Protein AF-A0A3C1DTM1-F1 (afdb_monomer_lite)

Structure (mmCIF, N/CA/C/O backbone):
data_AF-A0A3C1DTM1-F1
#
_entry.id   AF-A0A3C1DTM1-F1
#
loop_
_atom_site.group_PDB
_atom_sit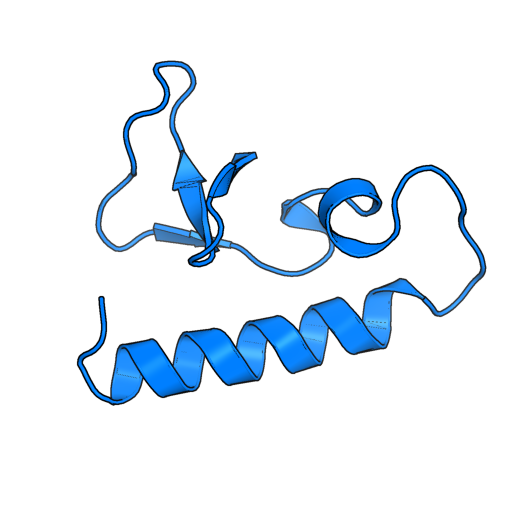e.id
_atom_site.type_symbol
_atom_site.label_atom_id
_atom_site.label_alt_id
_atom_site.label_comp_id
_atom_site.label_asym_id
_atom_site.label_entity_id
_atom_site.label_seq_id
_atom_site.pdbx_PDB_ins_code
_atom_site.Cartn_x
_atom_site.Cartn_y
_atom_site.Cartn_z
_atom_site.occupancy
_atom_site.B_iso_or_equiv
_atom_site.auth_seq_id
_atom_site.auth_comp_id
_atom_site.auth_asym_id
_atom_site.auth_atom_id
_atom_site.pdbx_PDB_model_num
ATOM 1 N N . ASP A 1 1 ? -2.353 10.886 4.914 1.00 92.62 1 ASP A N 1
ATOM 2 C CA . ASP A 1 1 ? -1.261 10.151 4.235 1.00 92.62 1 ASP A CA 1
ATOM 3 C C . ASP A 1 1 ? -1.375 8.677 4.644 1.00 92.62 1 ASP A C 1
ATOM 5 O O . ASP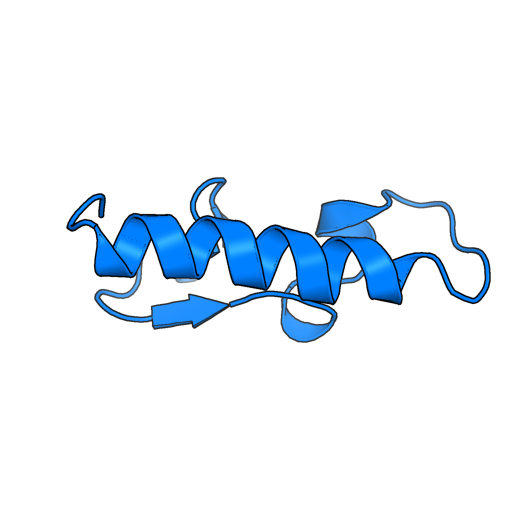 A 1 1 ? -2.463 8.280 5.068 1.00 92.62 1 ASP A O 1
ATOM 9 N N . VAL A 1 2 ? -0.311 7.876 4.528 1.00 95.44 2 VAL A N 1
ATOM 10 C CA . VAL A 1 2 ? -0.269 6.499 5.050 1.00 95.44 2 VAL A CA 1
ATOM 11 C C . VAL A 1 2 ? 0.890 6.290 6.021 1.00 95.44 2 VAL A C 1
ATOM 13 O O . VAL A 1 2 ? 1.882 7.017 5.979 1.00 95.44 2 VAL A O 1
ATOM 16 N N . ASP A 1 3 ? 0.775 5.286 6.888 1.00 94.06 3 ASP A N 1
ATOM 17 C CA . ASP A 1 3 ? 1.899 4.792 7.688 1.00 94.06 3 ASP A CA 1
ATOM 18 C C . ASP A 1 3 ? 2.745 3.740 6.939 1.00 94.06 3 ASP A C 1
ATOM 20 O O . ASP A 1 3 ? 2.484 3.394 5.785 1.00 94.06 3 ASP A O 1
ATOM 24 N N . GLY A 1 4 ? 3.766 3.193 7.608 1.00 91.31 4 GLY A N 1
ATOM 25 C CA . GLY A 1 4 ? 4.641 2.164 7.031 1.00 91.31 4 GLY A CA 1
ATOM 26 C C . GLY A 1 4 ? 3.964 0.818 6.735 1.00 91.31 4 GLY A C 1
ATOM 27 O O . GLY A 1 4 ? 4.601 -0.050 6.146 1.00 91.31 4 GLY A O 1
ATOM 28 N N . GLN A 1 5 ? 2.704 0.626 7.141 1.00 92.19 5 GLN A N 1
ATOM 29 C CA . GLN A 1 5 ? 1.880 -0.549 6.836 1.00 92.19 5 GLN A CA 1
ATOM 30 C C . GLN A 1 5 ? 0.769 -0.222 5.821 1.00 92.19 5 GLN A C 1
ATOM 32 O O . GLN A 1 5 ? -0.188 -0.982 5.685 1.00 92.19 5 GLN A O 1
ATOM 37 N N . ALA A 1 6 ? 0.891 0.901 5.102 1.00 94.88 6 ALA A N 1
ATOM 38 C CA . ALA A 1 6 ? -0.070 1.381 4.109 1.00 94.88 6 ALA A CA 1
ATOM 39 C C . ALA A 1 6 ? -1.466 1.720 4.671 1.00 94.88 6 ALA A C 1
ATOM 41 O O . ALA A 1 6 ? -2.414 1.874 3.896 1.00 94.88 6 ALA A O 1
ATOM 42 N N . ARG A 1 7 ? -1.615 1.871 5.997 1.00 95.81 7 ARG A N 1
ATOM 43 C CA . ARG A 1 7 ? -2.891 2.247 6.627 1.00 95.81 7 ARG A CA 1
ATOM 44 C C . ARG A 1 7 ? -3.130 3.734 6.451 1.00 95.81 7 ARG A C 1
ATOM 46 O O . ARG A 1 7 ? -2.240 4.542 6.726 1.00 95.81 7 ARG A O 1
ATOM 53 N N . VAL A 1 8 ? -4.334 4.104 6.028 1.00 97.38 8 VAL A N 1
ATOM 54 C CA . VAL A 1 8 ? -4.696 5.513 5.845 1.00 97.38 8 VAL A CA 1
ATOM 55 C C . VAL A 1 8 ? -4.808 6.198 7.201 1.00 97.38 8 VAL A C 1
ATOM 57 O O . VAL A 1 8 ? -5.520 5.722 8.088 1.00 97.38 8 VAL A O 1
ATOM 60 N N . ARG A 1 9 ? -4.117 7.332 7.351 1.00 97.62 9 ARG A N 1
ATOM 61 C CA . ARG A 1 9 ? -4.185 8.179 8.545 1.00 97.62 9 ARG A CA 1
ATOM 62 C C . ARG A 1 9 ? -5.120 9.363 8.334 1.00 97.62 9 ARG A C 1
ATOM 64 O O . ARG A 1 9 ? -5.082 10.018 7.288 1.00 97.62 9 ARG A O 1
ATOM 71 N N . ARG A 1 10 ? -5.920 9.659 9.359 1.00 97.50 10 ARG A N 1
ATOM 72 C CA . ARG A 1 10 ? -6.621 10.937 9.516 1.00 97.50 10 ARG A CA 1
ATOM 73 C C . ARG A 1 10 ? -5.618 12.055 9.808 1.00 97.50 10 ARG A C 1
ATOM 75 O O . ARG A 1 10 ? -4.459 11.806 10.136 1.00 97.50 10 ARG A O 1
ATOM 82 N N . SER A 1 11 ? -6.092 13.295 9.745 1.00 96.38 11 SER A N 1
ATOM 83 C CA . SER A 1 11 ? -5.293 14.486 10.059 1.00 96.38 11 SER A CA 1
ATOM 84 C C . SER A 1 11 ? -4.774 14.519 11.503 1.00 96.38 11 SER A C 1
ATOM 86 O O . SER A 1 11 ? -3.775 15.176 11.765 1.00 96.38 11 SER A O 1
ATOM 88 N N . ASP A 1 12 ? -5.425 13.807 12.427 1.00 96.44 12 ASP A N 1
ATOM 89 C CA . ASP A 1 12 ? -4.993 13.656 13.824 1.00 96.44 12 ASP A CA 1
ATOM 90 C C . ASP A 1 12 ? -3.931 12.551 14.025 1.00 96.44 12 ASP A C 1
ATOM 92 O O . ASP A 1 12 ? -3.489 12.309 15.145 1.00 96.44 12 ASP A O 1
ATOM 96 N N . GLY A 1 13 ? -3.522 11.867 12.949 1.00 96.19 13 GLY A N 1
ATOM 97 C CA . GLY A 1 13 ? -2.551 10.772 12.971 1.00 96.19 13 GLY A CA 1
ATOM 98 C C . GLY A 1 13 ? -3.140 9.390 13.279 1.00 96.19 13 GLY A C 1
ATOM 99 O O . GLY A 1 13 ? -2.436 8.393 13.104 1.00 96.19 13 GLY A O 1
ATOM 100 N N . SER A 1 14 ? -4.413 9.296 13.679 1.00 97.62 14 SER A N 1
ATOM 101 C CA . SER A 1 14 ? -5.099 8.015 13.890 1.00 97.62 14 SER A CA 1
ATOM 102 C C . SER A 1 14 ? -5.325 7.278 12.570 1.00 97.62 14 SER A C 1
ATOM 104 O O . SER A 1 14 ? -5.583 7.890 11.530 1.00 97.62 14 SER A O 1
ATOM 106 N N . THR A 1 15 ? -5.258 5.948 12.592 1.00 97.81 15 THR A N 1
ATOM 107 C CA . THR A 1 15 ? -5.562 5.130 11.414 1.00 97.81 15 THR A CA 1
ATOM 108 C C . THR A 1 15 ? -7.071 4.954 11.227 1.00 97.81 15 THR A C 1
ATOM 110 O O . THR A 1 15 ? -7.863 4.980 12.177 1.00 97.81 15 THR A O 1
ATOM 113 N N . ILE A 1 16 ? -7.487 4.795 9.972 1.00 97.56 16 ILE A N 1
ATOM 114 C CA . ILE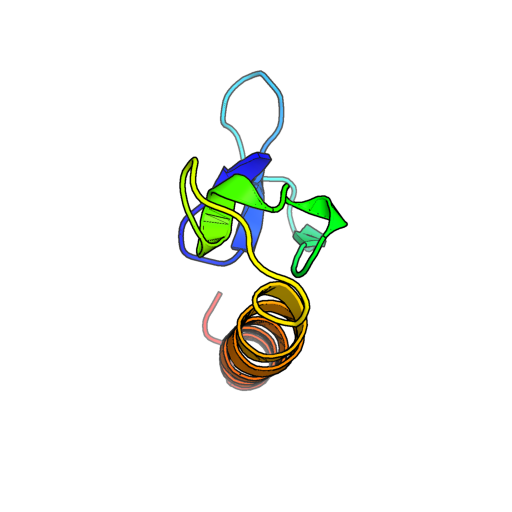 A 1 16 ? -8.854 4.424 9.605 1.00 97.56 16 ILE A CA 1
ATOM 115 C C . ILE A 1 16 ? -8.893 2.904 9.449 1.00 97.56 16 ILE A C 1
ATOM 117 O O . ILE A 1 16 ? -8.203 2.351 8.593 1.00 97.56 16 ILE A O 1
ATOM 121 N N . ASP A 1 17 ? -9.680 2.229 10.290 1.00 95.56 17 ASP A N 1
ATOM 122 C CA . ASP A 1 17 ? -9.744 0.767 10.284 1.00 95.56 17 ASP A CA 1
ATOM 123 C C . ASP A 1 17 ? -10.271 0.229 8.946 1.00 95.56 17 ASP A C 1
ATOM 125 O O . ASP A 1 17 ? -11.204 0.776 8.356 1.00 95.56 17 ASP A O 1
ATOM 129 N N . GLY A 1 18 ? -9.627 -0.826 8.448 1.00 94.44 18 GLY A N 1
ATOM 130 C CA . GLY A 1 18 ? -9.936 -1.441 7.157 1.00 94.44 18 GLY A CA 1
ATOM 131 C C . GLY A 1 18 ? -9.569 -0.620 5.913 1.00 94.44 18 GLY A C 1
ATOM 132 O O . GLY A 1 18 ? -9.786 -1.112 4.806 1.00 94.44 18 GLY A O 1
ATOM 133 N N . LEU A 1 19 ? -9.006 0.588 6.051 1.00 96.69 19 LEU A N 1
ATOM 134 C CA . LEU A 1 19 ? -8.672 1.450 4.916 1.00 96.69 19 LEU A CA 1
ATOM 135 C C . LEU A 1 19 ? -7.161 1.516 4.661 1.00 96.69 19 LEU A C 1
ATOM 137 O O . LEU A 1 19 ? -6.379 1.997 5.485 1.00 96.69 19 LEU A O 1
ATOM 141 N N . TYR A 1 20 ? -6.774 1.096 3.458 1.00 96.12 20 TYR A N 1
ATOM 142 C CA . TYR A 1 20 ? -5.391 1.046 2.992 1.00 96.12 20 TYR A CA 1
ATOM 143 C C . TYR A 1 20 ? -5.248 1.789 1.665 1.00 96.12 20 TYR A C 1
ATOM 145 O O . TYR A 1 20 ? -6.196 1.854 0.882 1.00 96.12 20 TYR A O 1
ATOM 153 N N . ALA A 1 21 ? -4.063 2.333 1.398 1.00 96.38 21 ALA A N 1
ATOM 154 C CA . ALA A 1 21 ? -3.784 3.047 0.157 1.00 96.38 21 ALA A CA 1
ATOM 155 C C . ALA A 1 21 ? -2.368 2.760 -0.357 1.00 96.38 21 ALA A C 1
ATOM 157 O O . ALA A 1 21 ? -1.424 2.625 0.418 1.00 96.38 21 ALA A O 1
ATOM 158 N N . ALA A 1 22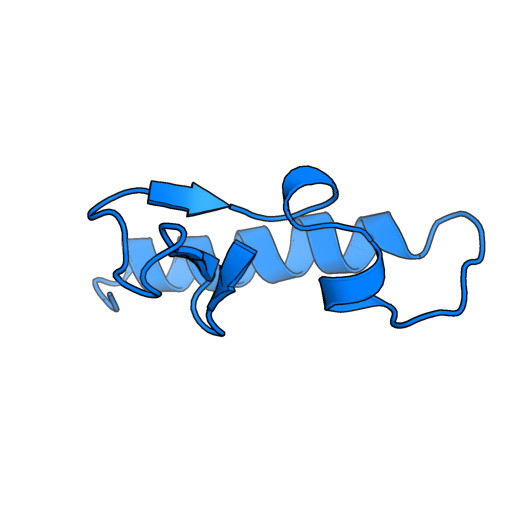 ? -2.218 2.678 -1.679 1.00 94.94 22 ALA A N 1
ATOM 159 C CA . ALA A 1 22 ? -0.943 2.436 -2.345 1.00 94.94 22 ALA A CA 1
ATOM 160 C C . ALA A 1 22 ? -0.921 3.057 -3.746 1.00 94.94 22 ALA A C 1
ATOM 1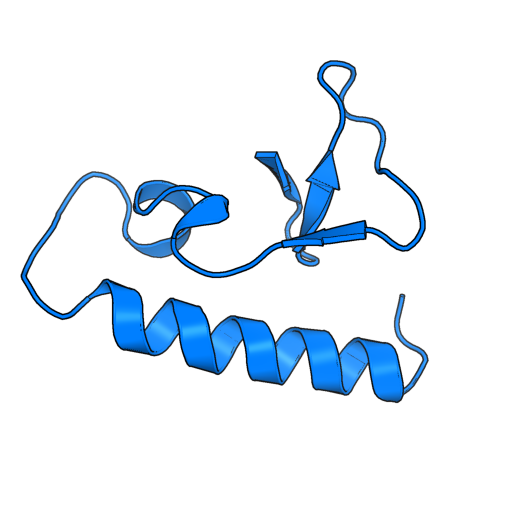62 O O . ALA A 1 22 ? -1.965 3.326 -4.338 1.00 94.94 22 ALA A O 1
ATOM 163 N N . GLY A 1 23 ? 0.282 3.246 -4.283 1.00 93.00 23 GLY A N 1
ATOM 164 C CA . GLY A 1 23 ? 0.499 3.840 -5.599 1.00 93.00 23 GLY A CA 1
ATOM 165 C C . GLY A 1 23 ? 0.413 5.362 -5.590 1.00 93.00 23 GLY A C 1
ATOM 166 O O . GLY A 1 23 ? 0.770 6.008 -4.612 1.00 93.00 23 GLY A O 1
ATOM 167 N N . GLU A 1 24 ? -0.036 5.966 -6.683 1.00 92.44 24 GLU A N 1
ATOM 168 C CA . GLU A 1 24 ? 0.027 7.425 -6.841 1.00 92.44 24 GLU A CA 1
ATOM 169 C C . GLU A 1 24 ? -0.844 8.196 -5.832 1.00 92.44 24 GLU A C 1
ATOM 171 O O . GLU A 1 24 ? -0.496 9.306 -5.436 1.00 92.44 24 GLU A O 1
ATOM 176 N N . VAL A 1 25 ? -1.921 7.581 -5.329 1.00 94.44 25 VAL A N 1
ATOM 177 C CA . VAL A 1 25 ? -2.835 8.195 -4.347 1.00 94.44 25 VAL A CA 1
ATOM 178 C C . VAL A 1 25 ? -2.152 8.548 -3.017 1.00 94.44 25 VAL A C 1
ATOM 180 O O . VAL A 1 25 ? -2.617 9.441 -2.313 1.00 94.44 25 VAL A O 1
ATOM 183 N N . ILE A 1 26 ? -1.043 7.882 -2.664 1.00 93.81 26 ILE A N 1
ATOM 184 C CA . ILE A 1 26 ? -0.265 8.207 -1.454 1.00 93.81 26 ILE A CA 1
ATOM 185 C C . ILE A 1 26 ? 0.786 9.300 -1.697 1.00 93.81 26 ILE A C 1
ATOM 187 O O . ILE A 1 26 ? 1.506 9.677 -0.774 1.00 93.81 26 ILE A O 1
ATOM 191 N N . GLY A 1 27 ? 0.849 9.829 -2.921 1.00 91.75 27 GLY A N 1
ATOM 192 C CA . GLY A 1 27 ? 1.840 10.791 -3.376 1.00 91.75 27 GLY A CA 1
ATOM 193 C C . GLY A 1 27 ? 3.114 10.110 -3.876 1.00 91.75 27 GLY A C 1
ATOM 194 O O . GLY A 1 27 ? 3.692 9.252 -3.212 1.00 91.75 27 GLY A O 1
ATOM 195 N N . ALA A 1 28 ? 3.599 10.536 -5.043 1.00 89.19 28 ALA A N 1
ATOM 196 C CA . ALA A 1 28 ? 4.817 10.011 -5.669 1.00 89.19 28 ALA A CA 1
ATOM 197 C C . ALA A 1 28 ? 6.041 10.061 -4.726 1.00 89.19 28 ALA A C 1
ATOM 199 O O . ALA A 1 28 ? 6.818 9.108 -4.618 1.00 89.19 28 ALA A O 1
ATOM 200 N N . THR A 1 29 ? 6.146 11.144 -3.954 1.00 91.94 29 THR A N 1
ATOM 201 C CA . THR A 1 29 ? 7.228 11.391 -2.994 1.00 91.94 29 THR A CA 1
ATOM 202 C C . THR A 1 29 ? 7.301 10.366 -1.867 1.00 91.94 29 THR A C 1
ATOM 204 O O . THR A 1 29 ? 8.386 10.155 -1.326 1.00 91.94 29 THR A O 1
ATOM 207 N N . ALA A 1 30 ? 6.192 9.691 -1.544 1.00 91.69 30 ALA A N 1
ATOM 208 C CA . ALA A 1 30 ? 6.146 8.670 -0.501 1.00 91.69 30 ALA A CA 1
ATOM 209 C C . ALA A 1 30 ? 7.005 7.441 -0.837 1.00 91.69 30 ALA A C 1
ATOM 211 O O . ALA A 1 30 ? 7.362 6.678 0.057 1.00 91.69 30 ALA A O 1
ATOM 212 N N . THR A 1 31 ? 7.346 7.245 -2.117 1.00 89.94 31 THR A N 1
ATOM 213 C CA . THR A 1 31 ? 8.142 6.094 -2.577 1.00 89.94 31 THR A CA 1
ATOM 214 C C . THR A 1 31 ? 9.420 6.485 -3.312 1.00 89.94 31 THR A C 1
ATOM 216 O O . THR A 1 31 ? 10.365 5.701 -3.313 1.00 89.94 31 THR A O 1
ATOM 219 N N . THR A 1 32 ? 9.486 7.686 -3.900 1.00 89.31 32 THR A N 1
ATOM 220 C CA . THR A 1 32 ? 10.639 8.123 -4.711 1.00 89.31 32 THR A CA 1
ATOM 221 C C . THR A 1 32 ? 11.334 9.389 -4.198 1.00 89.31 32 THR A C 1
ATOM 223 O O . THR A 1 32 ? 12.302 9.841 -4.805 1.00 89.31 32 THR A O 1
ATOM 226 N N . GLY A 1 33 ? 10.877 9.991 -3.094 1.00 89.19 33 GLY A N 1
ATOM 227 C CA . GLY A 1 33 ? 11.421 11.265 -2.614 1.00 89.19 33 GLY A CA 1
ATOM 228 C C . GLY A 1 33 ? 11.140 12.431 -3.576 1.00 89.19 33 GLY A C 1
ATOM 229 O O . GLY A 1 33 ? 10.104 12.464 -4.228 1.00 89.19 33 GLY A O 1
ATOM 230 N N . GLN A 1 34 ? 12.043 13.415 -3.649 1.00 89.94 34 GLN A N 1
ATOM 231 C CA . GLN A 1 34 ? 11.864 14.647 -4.446 1.00 89.94 34 GLN A CA 1
ATOM 232 C C . GLN A 1 34 ? 12.478 14.579 -5.858 1.00 89.94 34 GLN A C 1
ATOM 234 O O . GLN A 1 34 ? 12.665 15.604 -6.504 1.00 89.94 34 GLN A O 1
ATOM 239 N N . SER A 1 35 ? 12.851 13.392 -6.337 1.00 87.31 35 SER A N 1
ATOM 240 C CA . SER A 1 35 ? 13.394 13.201 -7.686 1.00 87.31 35 SER A CA 1
ATOM 241 C C . SER A 1 35 ? 12.465 12.308 -8.494 1.00 87.31 35 SER A C 1
ATOM 243 O O . SER A 1 35 ? 12.024 11.268 -8.006 1.00 87.31 35 SER A O 1
ATOM 245 N N . PHE A 1 36 ? 12.171 12.724 -9.728 1.00 83.19 36 PHE A N 1
ATOM 246 C CA . PHE A 1 36 ? 11.214 12.059 -10.607 1.00 83.19 36 PHE A CA 1
ATOM 247 C C . PHE A 1 36 ? 11.825 11.804 -11.982 1.00 83.19 36 PHE A C 1
ATOM 249 O O . PHE A 1 36 ? 12.418 12.685 -12.595 1.00 83.19 36 PHE A O 1
ATOM 256 N N . CYS A 1 37 ? 11.640 10.587 -12.471 1.00 85.12 37 CYS A N 1
ATOM 257 C CA . CYS A 1 37 ? 11.894 10.164 -13.834 1.00 85.12 37 CYS A CA 1
ATOM 258 C C . CYS A 1 37 ? 10.686 9.333 -14.268 1.00 85.12 37 CYS A C 1
ATOM 260 O O . CYS A 1 37 ? 10.016 8.703 -13.437 1.00 85.12 37 CYS A O 1
ATOM 262 N N . SER A 1 38 ? 10.391 9.353 -15.565 1.00 85.56 38 SER A N 1
ATOM 263 C CA . SER A 1 38 ? 9.278 8.586 -16.112 1.00 85.56 38 SER A CA 1
ATOM 264 C C . SER A 1 38 ? 9.441 7.098 -15.785 1.00 85.56 38 SER A C 1
ATOM 266 O O . SER A 1 38 ? 10.535 6.544 -15.865 1.00 85.56 38 SER A O 1
ATOM 268 N N . GLY A 1 39 ? 8.348 6.459 -15.370 1.00 87.56 39 GLY A N 1
ATOM 269 C CA . GLY A 1 39 ? 8.320 5.037 -15.022 1.00 87.56 39 GLY A CA 1
ATOM 270 C C . GLY A 1 39 ? 8.670 4.690 -13.571 1.00 87.56 39 GLY A C 1
ATOM 271 O O . GLY A 1 39 ? 8.375 3.576 -13.153 1.00 87.56 39 GLY A O 1
ATOM 272 N N . MET A 1 40 ? 9.200 5.603 -12.748 1.00 92.00 40 MET A N 1
ATOM 273 C CA . MET A 1 40 ? 9.601 5.248 -11.371 1.00 92.00 40 MET A CA 1
ATOM 274 C C . MET A 1 40 ? 8.441 4.865 -10.444 1.00 92.00 40 MET A C 1
ATOM 276 O O . MET A 1 40 ? 8.674 4.207 -9.435 1.00 92.00 40 MET A O 1
ATOM 280 N N . LEU A 1 41 ? 7.199 5.234 -10.775 1.00 92.50 41 LEU A N 1
ATOM 281 C CA . LEU A 1 41 ? 6.032 4.927 -9.944 1.00 92.50 41 LEU A CA 1
ATOM 282 C C . LEU A 1 41 ? 5.435 3.542 -10.200 1.00 92.50 41 LEU A C 1
ATOM 284 O O . LEU A 1 41 ? 4.731 3.036 -9.327 1.00 92.50 41 LEU A O 1
ATOM 288 N N . ILE A 1 42 ? 5.720 2.896 -11.338 1.00 94.31 42 ILE A N 1
ATOM 289 C CA . ILE A 1 42 ? 5.086 1.610 -11.677 1.00 94.31 42 ILE A CA 1
ATOM 290 C C . ILE A 1 42 ? 5.479 0.520 -10.673 1.00 94.31 42 ILE A C 1
ATOM 292 O O . ILE A 1 42 ? 4.620 -0.134 -10.082 1.00 94.31 42 ILE A O 1
ATOM 296 N N . THR A 1 43 ? 6.781 0.382 -10.417 1.00 94.38 43 THR A N 1
ATOM 297 C CA . THR A 1 43 ? 7.338 -0.636 -9.527 1.00 94.38 43 THR A CA 1
ATOM 298 C C . THR A 1 43 ? 6.819 -0.490 -8.099 1.00 94.38 43 THR A C 1
ATOM 300 O O . THR A 1 43 ? 6.218 -1.446 -7.610 1.00 94.38 43 THR A O 1
ATOM 303 N N . PRO A 1 44 ? 6.966 0.660 -7.411 1.00 92.75 44 PRO A N 1
ATOM 304 C CA . PRO A 1 44 ? 6.468 0.791 -6.047 1.00 92.75 44 PRO A CA 1
ATOM 305 C C . PRO A 1 44 ? 4.938 0.697 -5.964 1.00 92.75 44 PRO A C 1
ATOM 307 O O . PRO A 1 44 ? 4.438 0.163 -4.978 1.00 92.75 44 PRO A O 1
ATOM 310 N N . SER A 1 45 ? 4.189 1.131 -6.988 1.00 94.00 45 SER A N 1
ATOM 311 C CA . SER A 1 45 ? 2.722 1.002 -6.997 1.00 94.00 45 SER A CA 1
ATOM 312 C C . SER A 1 45 ? 2.271 -0.456 -7.002 1.00 94.00 45 SER A C 1
ATOM 314 O O . SER A 1 45 ? 1.383 -0.822 -6.240 1.00 94.00 45 SER A O 1
ATOM 316 N N . VAL A 1 46 ? 2.893 -1.304 -7.826 1.00 95.50 46 VAL A N 1
ATOM 317 C CA . VAL A 1 46 ? 2.503 -2.717 -7.945 1.00 95.50 46 VAL A CA 1
ATOM 318 C C . VAL A 1 46 ? 3.124 -3.565 -6.835 1.00 95.50 46 VAL A C 1
ATOM 320 O O . VAL A 1 46 ? 2.438 -4.381 -6.220 1.00 95.50 46 VAL A O 1
ATOM 323 N N . VAL A 1 47 ? 4.417 -3.380 -6.558 1.00 95.25 47 VAL A N 1
ATOM 324 C CA . VAL A 1 47 ? 5.163 -4.227 -5.619 1.00 95.25 47 VAL A CA 1
ATOM 325 C C . VAL A 1 47 ? 4.718 -3.977 -4.183 1.00 95.25 47 VAL A C 1
ATOM 327 O O . VAL A 1 47 ? 4.382 -4.939 -3.494 1.00 95.25 47 VAL A O 1
ATOM 330 N N . HIS A 1 48 ? 4.643 -2.721 -3.724 1.00 93.56 48 HIS A N 1
ATOM 331 C CA . HIS A 1 48 ? 4.178 -2.459 -2.359 1.00 93.56 48 HIS A CA 1
ATOM 332 C C . HIS A 1 48 ? 2.727 -2.901 -2.178 1.00 93.56 48 HIS A C 1
ATOM 334 O O . HIS A 1 48 ? 2.423 -3.531 -1.166 1.00 93.56 48 HIS A O 1
ATOM 340 N N . ALA A 1 49 ? 1.865 -2.665 -3.179 1.00 94.44 49 ALA A N 1
ATOM 341 C CA . ALA A 1 49 ? 0.479 -3.116 -3.139 1.00 94.44 49 ALA A CA 1
ATOM 342 C C . ALA A 1 49 ? 0.360 -4.634 -2.970 1.00 94.44 49 ALA A C 1
ATOM 344 O O . ALA A 1 49 ? -0.320 -5.121 -2.068 1.00 94.44 49 ALA A O 1
ATOM 345 N N . ARG A 1 50 ? 1.090 -5.387 -3.798 1.00 96.19 50 ARG A N 1
ATOM 346 C CA . ARG A 1 50 ? 1.148 -6.850 -3.738 1.00 96.19 50 ARG A CA 1
ATOM 347 C C . ARG A 1 50 ? 1.637 -7.343 -2.375 1.00 96.19 50 ARG A C 1
ATOM 349 O O . ARG A 1 50 ? 1.042 -8.264 -1.820 1.00 96.19 50 ARG A O 1
ATOM 356 N N . LEU A 1 51 ? 2.716 -6.756 -1.853 1.00 94.06 51 LEU A N 1
ATOM 357 C CA . LEU A 1 51 ? 3.331 -7.185 -0.597 1.00 94.06 51 LEU A CA 1
ATOM 358 C C . LEU A 1 51 ? 2.429 -6.913 0.610 1.00 94.06 51 LEU A C 1
ATOM 360 O O . LEU A 1 51 ? 2.261 -7.807 1.437 1.00 94.06 51 LEU A O 1
ATOM 364 N N . PHE A 1 52 ? 1.829 -5.722 0.721 1.00 92.81 52 PHE A N 1
ATOM 365 C CA . PHE A 1 52 ? 0.940 -5.436 1.852 1.00 92.81 52 PHE A CA 1
ATOM 366 C C . PHE A 1 52 ? -0.343 -6.273 1.766 1.00 92.81 52 PHE A C 1
ATOM 368 O O . PHE A 1 52 ? -0.768 -6.836 2.772 1.00 92.81 52 PHE A O 1
ATOM 375 N N . ALA A 1 53 ? -0.928 -6.425 0.571 1.00 94.12 53 ALA A N 1
ATOM 376 C CA . ALA A 1 53 ? -2.151 -7.203 0.396 1.00 94.12 53 ALA A CA 1
ATOM 377 C C . ALA A 1 53 ? -1.941 -8.681 0.762 1.00 94.12 53 ALA A C 1
ATOM 379 O O . ALA A 1 53 ? -2.801 -9.288 1.398 1.00 94.12 53 ALA A O 1
ATOM 380 N N . ALA A 1 54 ? -0.777 -9.249 0.428 1.00 95.81 54 ALA A N 1
ATOM 381 C CA . ALA A 1 54 ? -0.419 -10.609 0.828 1.00 95.81 54 ALA A CA 1
ATOM 382 C C . ALA A 1 54 ? -0.331 -10.768 2.357 1.00 95.81 54 ALA A C 1
ATOM 384 O O . ALA A 1 54 ? -0.806 -11.765 2.897 1.00 95.81 54 ALA A O 1
ATOM 385 N N . ARG A 1 55 ? 0.230 -9.779 3.066 1.00 93.31 55 ARG A N 1
ATOM 386 C CA . ARG A 1 55 ? 0.317 -9.780 4.540 1.00 93.31 55 ARG A CA 1
ATOM 387 C C . ARG A 1 55 ? -1.062 -9.663 5.184 1.00 93.31 55 ARG A C 1
ATOM 389 O O . ARG A 1 55 ? -1.368 -10.423 6.1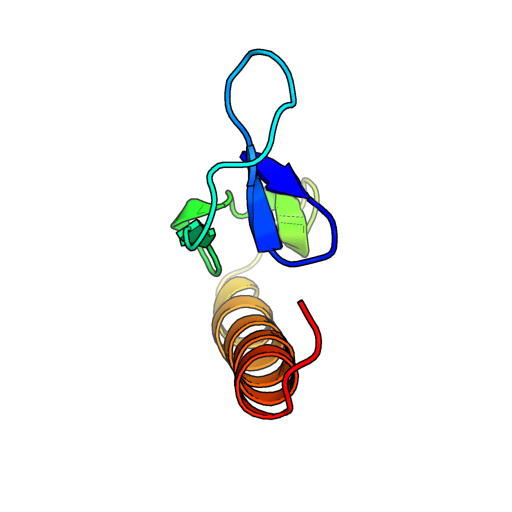01 1.00 93.31 55 ARG A O 1
ATOM 396 N N . LEU A 1 56 ? -1.913 -8.793 4.639 1.00 93.75 56 LEU A N 1
ATOM 397 C CA . LEU A 1 56 ? -3.295 -8.631 5.086 1.00 93.75 56 LEU A CA 1
ATOM 398 C C . LEU A 1 56 ? -4.092 -9.933 4.922 1.00 93.75 56 LEU A C 1
ATOM 400 O O . LEU A 1 56 ? -4.790 -10.348 5.845 1.00 93.75 56 LEU A O 1
ATOM 404 N N . ALA A 1 57 ? -3.943 -10.606 3.777 1.00 94.12 57 ALA A N 1
ATOM 405 C CA . ALA A 1 57 ? -4.567 -11.903 3.519 1.00 94.12 57 ALA A CA 1
ATOM 406 C C . ALA A 1 57 ? -4.053 -13.007 4.463 1.00 94.12 57 ALA A C 1
ATOM 408 O O . ALA A 1 57 ? -4.815 -13.890 4.844 1.00 94.12 57 ALA A O 1
ATOM 409 N N . ALA A 1 58 ? -2.787 -12.932 4.884 1.00 95.00 58 ALA A N 1
ATOM 410 C CA . ALA A 1 58 ? -2.197 -13.828 5.878 1.00 95.00 58 ALA A CA 1
ATOM 411 C C . ALA A 1 58 ? -2.589 -13.493 7.336 1.00 95.00 58 ALA A C 1
ATOM 413 O O . ALA A 1 58 ? -2.088 -14.127 8.263 1.00 95.00 58 ALA A O 1
ATOM 414 N N . GLY A 1 59 ? -3.461 -12.502 7.561 1.00 89.56 59 GLY A N 1
ATOM 415 C CA . GLY A 1 59 ? -3.933 -12.108 8.893 1.00 89.56 59 GLY A CA 1
ATOM 416 C C . GLY A 1 59 ? -2.980 -11.193 9.667 1.00 89.56 59 GLY A C 1
ATOM 417 O O . GLY A 1 59 ? -3.202 -10.945 10.850 1.00 89.56 59 GLY A O 1
ATOM 418 N N . GLN A 1 60 ? -1.936 -10.670 9.022 1.00 78.31 60 GLN A N 1
ATOM 419 C CA . GLN A 1 60 ? -1.022 -9.696 9.619 1.00 78.31 60 GLN A CA 1
ATOM 420 C C . GLN A 1 60 ? -1.581 -8.286 9.371 1.00 78.31 60 GLN A C 1
ATOM 422 O O . GLN A 1 60 ? -1.511 -7.786 8.247 1.00 78.31 60 GLN A O 1
ATOM 427 N N . ARG A 1 61 ? -2.191 -7.687 10.403 1.00 66.88 61 ARG A N 1
ATOM 428 C CA . ARG A 1 61 ? -2.797 -6.341 10.385 1.00 66.88 61 ARG A CA 1
ATOM 429 C C . ARG A 1 61 ? -1.941 -5.299 11.098 1.00 66.88 61 ARG A C 1
ATOM 431 O O . ARG A 1 61 ? -1.367 -5.644 12.152 1.00 66.88 61 ARG A O 1
#

pLDDT: mean 92.67, std 5.0, range [66.88, 97.81]

Sequence (61 aa):
DVDGQARVRRSDGSTIDGLYAAGEVIGATATTGQSFCSGMLITPSVVHARLFAARLAAGQR

Radius of gyration: 12.22 Å; chains: 1; bounding box: 23×28×30 Å

Foldseek 3Di:
DADPLQFDADPVRDGDPPDGDAFPVVPPCVQVNPDDDPPPRPCRRPVVVVVSVVCVVVVND

Secondary structure (DSSP, 8-state):
-B-TT-EEEPTTSPEEEEEE--GGGG-THHHHTT---TTTTHHHHHHHHHHHHHHHHTT--